Protein AF-A0A948CXX5-F1 (afdb_monomer_lite)

Secondary structure (DSSP, 8-state):
-------------TT--SEEEEEE----HHHHHHH-EEEEEEEES---HHHHHHHHHHHHHHHHHHHT-THHHHHTT-TT--HHHHHHHHHHHHHHHHHHHHHHTT----GGGEEEEEEEE--

Foldseek 3Di:
DDDDDDDPDDDPDPDQLKDWDKDKDDDPPLLCQQQNIKIKTKIFNHPDVVVVVLVVLLVVQLNCQQSVPPVSVCCVVDVVDDSVVSNVRSVVRSVVVSVVVCVVVVPDDDVVRIDMDMDGDHD

Sequence (123 aa):
MNYKIVQLILSPNQQTTSINEVFVAQPDANKEALAGKLFVLAEIESKNAEYSKLINFLISTINHNYYQNEKIILREKISALKVEHIFELALTKTNKKLAEFLQNEKIKITPQILNITIGVIYN

pLDDT: mean 84.77, std 14.18, range [38.81, 96.75]

Structure (mmCIF, N/CA/C/O backbone):
data_AF-A0A948CXX5-F1
#
_entry.id   AF-A0A948CXX5-F1
#
loop_
_atom_site.group_PDB
_atom_site.id
_atom_site.type_symbol
_atom_site.label_atom_id
_atom_site.label_alt_id
_atom_site.label_comp_id
_atom_site.label_asym_id
_atom_site.label_entity_id
_atom_site.label_seq_id
_atom_site.pdbx_PDB_ins_code
_atom_site.Cartn_x
_atom_site.Cartn_y
_atom_site.Cartn_z
_atom_site.occupancy
_atom_site.B_iso_or_equiv
_atom_site.auth_seq_id
_atom_site.auth_comp_id
_atom_site.auth_asym_id
_atom_site.auth_atom_id
_atom_site.pdbx_PDB_model_num
ATOM 1 N N . MET A 1 1 ? -5.389 -15.871 -25.615 1.00 38.81 1 MET A N 1
ATOM 2 C CA . MET A 1 1 ? -5.788 -15.996 -24.195 1.00 38.81 1 MET A CA 1
ATOM 3 C C . MET A 1 1 ? -7.111 -15.278 -24.012 1.00 38.81 1 MET A C 1
ATOM 5 O O . MET A 1 1 ? -7.210 -14.127 -24.408 1.00 38.81 1 MET A O 1
ATOM 9 N N . ASN A 1 2 ? -8.131 -15.970 -23.506 1.00 48.38 2 ASN A N 1
ATOM 10 C CA . ASN A 1 2 ? -9.453 -15.398 -23.249 1.00 48.38 2 ASN A CA 1
ATOM 11 C C . ASN A 1 2 ? -9.456 -14.877 -21.806 1.00 48.38 2 ASN A C 1
ATOM 13 O O . ASN A 1 2 ? -9.541 -15.671 -20.869 1.00 48.38 2 ASN A O 1
ATOM 17 N N . TYR A 1 3 ? -9.272 -13.571 -21.613 1.00 49.41 3 TYR A N 1
ATOM 18 C CA . TYR A 1 3 ? -9.321 -12.973 -20.281 1.00 49.41 3 TYR A CA 1
ATOM 19 C C . TYR A 1 3 ? -10.782 -12.800 -19.879 1.00 49.41 3 TYR A C 1
ATOM 21 O O . TYR A 1 3 ? -11.501 -11.966 -20.426 1.00 49.41 3 TYR A O 1
ATOM 29 N N . LYS A 1 4 ? -11.239 -13.623 -18.934 1.00 51.00 4 LYS A N 1
ATOM 30 C CA . LYS A 1 4 ? -12.578 -13.502 -18.363 1.00 51.00 4 LYS A CA 1
ATOM 31 C C . LYS A 1 4 ? -12.536 -12.411 -17.294 1.00 51.00 4 LYS A C 1
ATOM 33 O O . LYS A 1 4 ? -12.140 -12.665 -16.161 1.00 51.00 4 LYS A O 1
ATOM 38 N N . ILE A 1 5 ? -12.892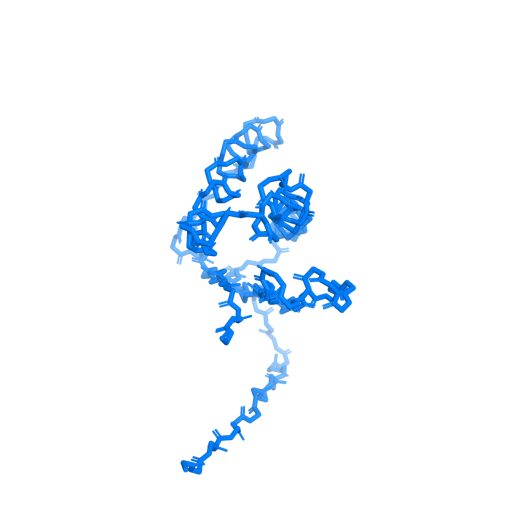 -11.189 -17.677 1.00 59.81 5 ILE A N 1
ATOM 39 C CA . ILE A 1 5 ? -13.048 -10.079 -16.733 1.00 59.81 5 ILE A CA 1
ATOM 40 C C . ILE A 1 5 ? -14.336 -10.339 -15.950 1.00 59.81 5 ILE A C 1
ATOM 42 O O . ILE A 1 5 ? -15.429 -10.319 -16.514 1.00 59.81 5 ILE A O 1
ATOM 46 N N . VAL A 1 6 ? -14.200 -10.645 -14.661 1.00 53.97 6 VAL A N 1
ATOM 47 C CA . VAL A 1 6 ? -15.334 -10.789 -13.744 1.00 53.97 6 VAL A CA 1
ATOM 48 C C . VAL A 1 6 ? -15.564 -9.443 -13.074 1.00 53.97 6 VAL A C 1
ATOM 50 O O . VAL A 1 6 ? -14.641 -8.842 -12.530 1.00 53.97 6 VAL A O 1
ATOM 53 N N . GLN A 1 7 ? -16.798 -8.957 -13.144 1.00 49.94 7 GLN A N 1
ATOM 54 C CA . GLN A 1 7 ? -17.201 -7.710 -12.514 1.00 49.94 7 GLN A CA 1
ATOM 55 C C . GLN A 1 7 ? -17.328 -7.942 -11.001 1.00 49.94 7 GLN A C 1
ATOM 57 O O . GLN A 1 7 ? -18.061 -8.834 -10.574 1.00 49.94 7 GLN A O 1
ATOM 62 N N . LEU A 1 8 ? -16.608 -7.164 -10.188 1.00 59.41 8 LEU A N 1
ATOM 63 C CA . LEU A 1 8 ? -16.794 -7.171 -8.737 1.00 59.41 8 LEU A CA 1
ATOM 64 C C . LEU A 1 8 ? -18.121 -6.464 -8.429 1.00 59.41 8 LEU A C 1
ATOM 66 O O . LEU A 1 8 ? -18.195 -5.236 -8.439 1.00 59.41 8 LEU A O 1
ATOM 70 N N . ILE A 1 9 ? -19.184 -7.238 -8.213 1.00 57.72 9 ILE A N 1
ATOM 71 C CA . ILE A 1 9 ? -20.491 -6.703 -7.823 1.00 57.72 9 ILE A CA 1
ATOM 72 C C . ILE A 1 9 ? -20.488 -6.528 -6.304 1.00 57.72 9 ILE A C 1
ATOM 74 O O . ILE A 1 9 ? -20.612 -7.494 -5.555 1.00 57.72 9 ILE A O 1
ATOM 78 N N . LEU A 1 10 ? -20.348 -5.283 -5.851 1.00 54.41 10 LEU A N 1
ATOM 79 C CA . LEU A 1 10 ? -20.581 -4.907 -4.459 1.00 54.41 10 LEU A CA 1
ATOM 80 C C . LEU A 1 10 ? -22.092 -4.773 -4.256 1.00 54.41 10 LEU A C 1
ATOM 82 O O . LEU A 1 10 ? -22.691 -3.773 -4.646 1.00 54.41 10 LEU A O 1
ATOM 86 N N . SER A 1 11 ? -22.729 -5.794 -3.687 1.00 52.75 11 SER A N 1
ATOM 87 C CA . SER A 1 11 ? -24.117 -5.702 -3.232 1.00 52.75 11 SER A CA 1
ATOM 88 C C . SER A 1 11 ? -24.123 -5.124 -1.814 1.00 52.75 11 SER A C 1
ATOM 90 O O . SER A 1 11 ? -23.709 -5.827 -0.890 1.00 52.75 11 SER A O 1
ATOM 92 N N . PRO A 1 12 ? -24.556 -3.867 -1.595 1.00 48.06 12 PRO A N 1
ATOM 93 C CA . PRO A 1 12 ? -24.655 -3.324 -0.249 1.00 48.06 12 PRO A CA 1
ATOM 94 C C . PRO A 1 12 ? -25.781 -4.057 0.484 1.00 48.06 12 PRO A C 1
ATOM 96 O O . PRO A 1 12 ? -26.961 -3.751 0.314 1.00 48.06 12 PRO A O 1
ATOM 99 N N . ASN A 1 13 ? -25.429 -5.058 1.290 1.00 46.16 13 ASN A N 1
ATOM 100 C CA . ASN A 1 13 ? -26.374 -5.639 2.233 1.00 46.16 13 ASN A CA 1
ATOM 101 C C . ASN A 1 13 ? -26.772 -4.544 3.231 1.00 46.16 13 ASN A C 1
ATOM 103 O O . ASN A 1 13 ? -25.919 -3.853 3.782 1.00 46.16 13 ASN A O 1
ATOM 107 N N . GLN A 1 14 ? -28.074 -4.372 3.452 1.00 53.00 14 GLN A N 1
ATOM 108 C CA . GLN A 1 14 ? -28.692 -3.208 4.102 1.00 53.00 14 GLN A CA 1
ATOM 109 C C . GLN A 1 14 ? -28.389 -3.034 5.612 1.00 53.00 14 GLN A C 1
ATOM 111 O O . GLN A 1 14 ? -29.083 -2.284 6.291 1.00 53.00 14 GLN A O 1
ATOM 116 N N . GLN A 1 15 ? -27.340 -3.664 6.155 1.00 53.72 15 GLN A N 1
ATOM 117 C CA . GLN A 1 15 ? -26.842 -3.464 7.524 1.00 53.72 15 GLN A CA 1
ATOM 118 C C . GLN A 1 15 ? -25.322 -3.706 7.613 1.00 53.72 15 GLN A C 1
ATOM 120 O O . GLN A 1 15 ? -24.876 -4.577 8.357 1.00 53.72 15 GLN A O 1
ATOM 125 N N . THR A 1 16 ? -24.491 -2.978 6.860 1.00 59.25 16 THR A N 1
ATOM 126 C CA . THR A 1 16 ? -23.037 -3.180 6.975 1.00 59.25 16 THR A CA 1
ATOM 127 C C . THR A 1 16 ? -22.539 -2.678 8.336 1.00 59.25 16 THR A C 1
ATOM 129 O O . THR A 1 16 ? -22.679 -1.510 8.710 1.00 59.25 16 THR A O 1
ATOM 132 N N . THR A 1 17 ? -21.987 -3.589 9.133 1.00 71.44 17 THR A N 1
ATOM 133 C CA . THR A 1 17 ? -21.185 -3.281 10.327 1.00 71.44 17 THR A CA 1
ATOM 134 C C . THR A 1 17 ? -19.759 -2.873 9.964 1.00 71.44 17 THR A C 1
ATOM 136 O O . THR A 1 17 ? -19.005 -2.504 10.862 1.00 71.44 17 THR A O 1
ATOM 139 N N . SER A 1 18 ? -19.416 -2.911 8.672 1.00 83.25 18 SER A N 1
ATOM 140 C CA . SER A 1 18 ? -18.095 -2.640 8.123 1.00 83.25 18 SER A CA 1
ATOM 141 C C . SER A 1 18 ? -18.018 -1.354 7.292 1.00 83.25 18 SER A C 1
ATOM 143 O O . SER A 1 18 ? -18.999 -0.904 6.689 1.00 83.25 18 SER A O 1
ATOM 145 N N . ILE A 1 19 ? -16.818 -0.775 7.269 1.00 87.12 19 ILE A N 1
ATOM 146 C CA . ILE A 1 19 ? -16.366 0.266 6.347 1.00 87.12 19 ILE A CA 1
ATOM 147 C C . ILE A 1 19 ? -15.665 -0.437 5.184 1.00 87.12 19 ILE A C 1
ATOM 149 O O . ILE A 1 19 ? -14.722 -1.190 5.414 1.00 87.12 19 ILE A O 1
ATOM 153 N N . ASN A 1 20 ? -16.099 -0.163 3.954 1.00 89.00 20 ASN A N 1
ATOM 154 C CA . ASN A 1 20 ? -15.539 -0.750 2.737 1.00 89.00 20 ASN A CA 1
ATOM 155 C C . ASN A 1 20 ? -15.070 0.356 1.796 1.00 89.00 20 ASN A C 1
ATOM 157 O O . ASN A 1 20 ? -15.818 1.303 1.563 1.00 89.00 20 ASN A O 1
ATOM 161 N N . GLU A 1 21 ? -13.874 0.214 1.233 1.00 89.94 21 GLU A N 1
ATOM 162 C CA . GLU A 1 21 ? -13.298 1.176 0.297 1.00 89.94 21 GLU A CA 1
ATOM 163 C C . GLU A 1 21 ? -12.612 0.455 -0.866 1.00 89.94 21 GLU A C 1
ATOM 165 O O . GLU A 1 21 ? -11.828 -0.480 -0.675 1.00 89.94 21 GLU A O 1
ATOM 170 N N . VAL A 1 22 ? -12.898 0.919 -2.083 1.00 93.31 22 VAL A N 1
ATOM 171 C CA . VAL A 1 22 ? -12.261 0.447 -3.313 1.00 93.31 22 VAL A CA 1
ATOM 172 C C . VAL A 1 22 ? -11.667 1.644 -4.028 1.00 93.31 22 VAL A C 1
ATOM 174 O O . VAL A 1 22 ? -12.381 2.541 -4.467 1.00 93.31 22 VAL A O 1
ATOM 177 N N . PHE A 1 23 ? -10.352 1.627 -4.192 1.00 94.31 23 PHE A N 1
ATOM 178 C CA . PHE A 1 23 ? -9.615 2.682 -4.864 1.00 94.31 23 PHE A CA 1
ATOM 179 C C . PHE A 1 23 ? -8.812 2.107 -6.023 1.00 94.31 23 PHE A C 1
ATOM 181 O O . PHE A 1 23 ? -8.101 1.116 -5.871 1.00 94.31 23 PHE A O 1
ATOM 188 N N . VAL A 1 24 ? -8.890 2.764 -7.177 1.00 94.75 24 VAL A N 1
ATOM 189 C CA . VAL A 1 24 ? -8.036 2.495 -8.336 1.00 94.75 24 VAL A CA 1
ATOM 190 C C . VAL A 1 24 ? -7.455 3.823 -8.791 1.00 94.75 24 VAL A C 1
ATOM 192 O O . VAL A 1 24 ? -8.193 4.753 -9.122 1.00 94.75 24 VAL A O 1
A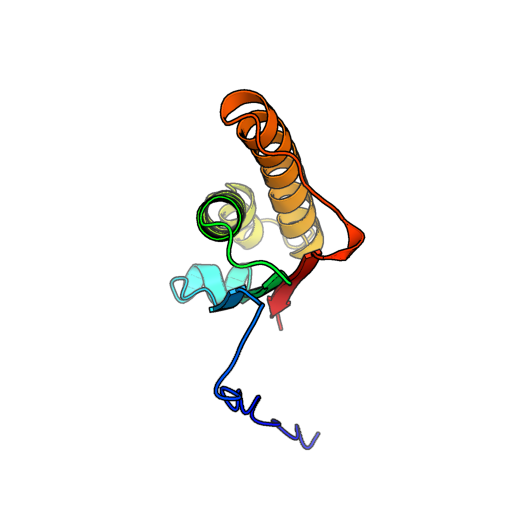TOM 195 N N . ALA A 1 25 ? -6.131 3.915 -8.802 1.00 93.88 25 ALA A N 1
ATOM 196 C CA . ALA A 1 25 ? -5.427 5.116 -9.206 1.00 93.88 25 ALA A CA 1
ATOM 197 C C . ALA A 1 25 ? -5.654 5.420 -10.693 1.00 93.88 25 ALA A C 1
ATOM 199 O O . ALA A 1 25 ? -5.700 4.525 -11.539 1.00 93.88 25 ALA A O 1
ATOM 200 N N . GLN A 1 26 ? -5.737 6.712 -11.002 1.00 92.12 26 GLN A N 1
ATOM 201 C CA . GLN A 1 26 ? -5.834 7.245 -12.361 1.00 92.12 26 GLN A CA 1
ATOM 202 C C . GLN A 1 26 ? -4.616 8.143 -12.634 1.00 92.12 26 GLN A C 1
ATOM 204 O O . GLN A 1 26 ? -4.744 9.369 -12.623 1.00 92.12 26 GLN A O 1
ATOM 209 N N . PRO A 1 27 ? -3.404 7.570 -12.759 1.00 90.88 27 PRO A N 1
ATOM 210 C CA . PRO A 1 27 ? -2.222 8.337 -13.137 1.00 90.88 27 PRO A CA 1
ATOM 211 C C . PRO A 1 27 ? -2.316 8.816 -14.595 1.00 90.88 27 PRO A C 1
ATOM 213 O O . PRO A 1 27 ? -3.138 8.337 -15.373 1.00 90.88 27 PRO A O 1
ATOM 216 N N . ASP A 1 28 ? -1.449 9.753 -14.982 1.00 90.06 28 ASP A N 1
ATOM 217 C CA . ASP A 1 28 ? -1.277 10.112 -16.390 1.00 90.06 28 ASP A CA 1
ATOM 218 C C . ASP A 1 28 ? -0.716 8.935 -17.209 1.00 90.06 28 ASP A C 1
ATOM 220 O O . ASP A 1 28 ? -0.095 8.017 -16.667 1.00 90.06 28 ASP A O 1
ATOM 224 N N . ALA A 1 29 ? -0.911 8.979 -18.530 1.00 88.69 29 ALA A N 1
ATOM 225 C CA . ALA A 1 29 ? -0.553 7.885 -19.433 1.00 88.69 29 ALA A CA 1
ATOM 226 C C . ALA A 1 29 ? 0.931 7.481 -19.354 1.00 88.69 29 ALA A C 1
ATOM 228 O O . ALA A 1 29 ? 1.247 6.296 -19.461 1.00 88.69 29 ALA A O 1
ATOM 229 N N . ASN A 1 30 ? 1.840 8.435 -19.123 1.00 87.44 30 ASN A N 1
ATOM 230 C CA . ASN A 1 30 ? 3.269 8.142 -19.024 1.00 87.44 30 ASN A CA 1
ATOM 231 C C . ASN A 1 30 ? 3.574 7.392 -17.725 1.00 87.44 30 ASN A C 1
ATOM 233 O O . ASN A 1 30 ? 4.240 6.358 -17.741 1.00 87.44 30 ASN A O 1
ATOM 237 N N . LYS A 1 31 ? 3.042 7.865 -16.593 1.00 88.00 31 LYS A N 1
ATOM 238 C CA . LYS A 1 31 ? 3.190 7.164 -15.310 1.00 88.00 31 LYS A CA 1
ATOM 239 C C . LYS A 1 31 ? 2.528 5.794 -15.317 1.00 88.00 31 LYS A C 1
ATOM 241 O O . LYS A 1 31 ? 3.086 4.866 -14.740 1.00 88.00 31 LYS A O 1
ATOM 246 N N . GLU A 1 32 ? 1.382 5.644 -15.975 1.00 89.38 32 GLU A N 1
ATOM 247 C CA . GLU A 1 32 ? 0.747 4.339 -16.151 1.00 89.38 32 GLU A CA 1
ATOM 248 C C . GLU A 1 32 ? 1.635 3.388 -16.960 1.00 89.38 32 GLU A C 1
ATOM 250 O O . GLU A 1 32 ? 1.853 2.256 -16.540 1.00 89.38 32 GLU A O 1
ATOM 255 N N . ALA A 1 33 ? 2.212 3.846 -18.072 1.00 87.62 33 ALA A N 1
ATOM 256 C CA . ALA A 1 33 ? 3.112 3.024 -18.877 1.00 87.62 33 ALA A CA 1
ATOM 257 C C . ALA A 1 33 ? 4.381 2.612 -18.105 1.00 87.62 33 ALA A C 1
ATOM 259 O O . ALA A 1 33 ? 4.895 1.508 -18.278 1.00 87.62 33 ALA A O 1
ATOM 260 N N . LEU A 1 34 ? 4.887 3.485 -17.228 1.00 87.81 34 LEU A N 1
ATOM 261 C CA . LEU A 1 34 ? 6.136 3.262 -16.499 1.00 87.81 34 LEU A CA 1
ATOM 262 C C . LEU A 1 34 ? 5.964 2.566 -15.147 1.00 87.81 34 LEU A C 1
ATOM 264 O O . LEU A 1 34 ? 6.909 1.941 -14.677 1.00 87.81 34 LEU A O 1
ATOM 268 N N . ALA A 1 35 ? 4.822 2.679 -14.488 1.00 89.19 35 ALA A N 1
ATOM 269 C CA . ALA A 1 35 ? 4.631 2.148 -13.138 1.00 89.19 35 ALA A CA 1
ATOM 270 C C . ALA A 1 35 ? 3.307 1.394 -12.974 1.00 89.19 35 ALA A C 1
ATOM 272 O O . ALA A 1 35 ? 3.104 0.727 -11.972 1.00 89.19 35 ALA A O 1
ATOM 273 N N . GLY A 1 36 ? 2.404 1.439 -13.948 1.00 91.75 36 GLY A N 1
ATOM 274 C CA . GLY A 1 36 ? 1.101 0.795 -13.846 1.00 91.75 36 GLY A CA 1
ATOM 275 C C . GLY A 1 36 ? 0.128 1.535 -12.927 1.00 91.75 36 GLY A C 1
ATOM 276 O O . GLY A 1 36 ? 0.317 2.699 -12.545 1.00 91.75 36 GLY A O 1
ATOM 277 N N . LYS A 1 37 ? -0.958 0.841 -12.583 1.00 94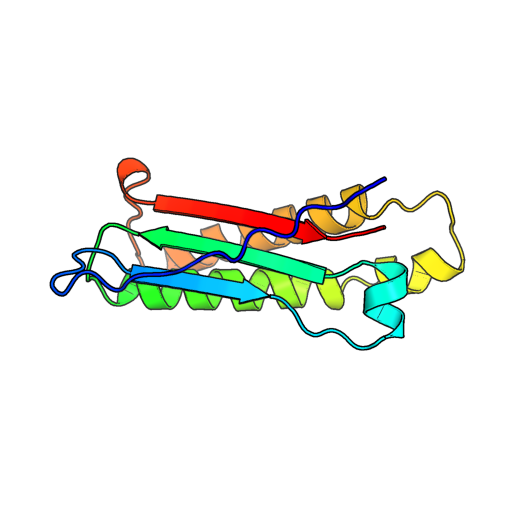.62 37 LYS A N 1
ATOM 278 C CA . LYS A 1 37 ? -2.069 1.368 -11.782 1.00 94.62 37 LYS A CA 1
ATOM 279 C C . LYS A 1 37 ? -2.093 0.759 -10.393 1.00 94.62 37 LYS A C 1
ATOM 281 O O . LYS A 1 37 ? -2.225 -0.452 -10.245 1.00 94.62 37 LYS A O 1
ATOM 286 N N . LEU A 1 38 ? -2.022 1.606 -9.374 1.00 96.00 38 LEU A N 1
ATOM 287 C CA . LEU A 1 38 ? -2.205 1.185 -7.993 1.00 96.00 38 LEU A CA 1
ATOM 288 C C . LEU A 1 38 ? -3.689 0.934 -7.702 1.00 96.00 38 LEU A C 1
ATOM 290 O O . LEU A 1 38 ? -4.545 1.698 -8.146 1.00 96.00 38 LEU A O 1
ATOM 294 N N . PHE A 1 39 ? -3.995 -0.098 -6.924 1.00 96.12 39 PHE A N 1
ATOM 295 C CA . PHE A 1 39 ? -5.330 -0.327 -6.386 1.00 96.12 39 PHE A CA 1
ATOM 296 C C . PHE A 1 39 ? -5.278 -0.644 -4.892 1.00 96.12 39 PHE A C 1
ATOM 298 O O . PHE A 1 39 ? -4.278 -1.156 -4.383 1.00 96.12 39 PHE A O 1
ATOM 305 N N . VAL A 1 40 ? -6.372 -0.338 -4.200 1.00 95.81 40 VAL A N 1
ATOM 306 C CA . VAL A 1 40 ? -6.599 -0.666 -2.794 1.00 95.81 40 VAL A CA 1
ATOM 307 C C . VAL A 1 40 ? -8.000 -1.246 -2.652 1.00 95.81 40 VAL A C 1
ATOM 309 O O . VAL A 1 40 ? -8.966 -0.663 -3.139 1.00 95.81 40 VAL A O 1
ATOM 312 N N . LEU A 1 41 ? -8.095 -2.382 -1.973 1.00 94.69 41 LEU A N 1
ATOM 313 C CA . LEU A 1 41 ? -9.335 -2.970 -1.484 1.00 94.69 41 LEU A CA 1
ATOM 314 C C . LEU A 1 41 ? -9.229 -3.008 0.035 1.00 94.69 41 LEU A C 1
ATOM 316 O O . LEU A 1 41 ? -8.306 -3.631 0.559 1.00 94.69 41 LEU A O 1
ATOM 320 N N . ALA A 1 42 ? -10.123 -2.324 0.734 1.00 92.69 42 ALA A N 1
ATOM 321 C CA . ALA A 1 42 ? -10.139 -2.294 2.186 1.00 92.69 42 ALA A CA 1
ATOM 322 C C . ALA A 1 42 ? -11.535 -2.622 2.709 1.00 92.69 42 ALA A C 1
ATOM 324 O O . ALA A 1 42 ? -12.523 -2.044 2.266 1.00 92.69 42 ALA A O 1
ATOM 325 N N . GLU A 1 43 ? -11.586 -3.513 3.685 1.00 91.12 43 GLU A N 1
ATOM 326 C CA . GLU A 1 43 ? -12.745 -3.809 4.509 1.00 91.12 43 GLU A CA 1
ATOM 327 C C . GLU A 1 43 ? -12.302 -3.762 5.971 1.00 91.12 43 GLU A C 1
ATOM 329 O O . GLU A 1 43 ? -11.306 -4.376 6.363 1.00 91.12 43 GLU A O 1
ATOM 334 N N . ILE A 1 44 ? -13.030 -3.001 6.782 1.00 90.94 44 ILE A N 1
ATOM 335 C CA . ILE A 1 44 ? -12.830 -2.941 8.225 1.00 90.94 44 ILE A CA 1
ATOM 336 C C . ILE A 1 44 ? -14.160 -3.227 8.898 1.00 90.94 44 ILE A C 1
ATOM 338 O O . ILE A 1 44 ? -15.101 -2.459 8.723 1.00 90.94 44 ILE A O 1
ATOM 342 N N . GLU A 1 45 ? -14.240 -4.279 9.708 1.00 90.75 45 GLU A N 1
ATOM 343 C CA . GLU A 1 45 ? -15.460 -4.670 10.431 1.00 90.75 45 GLU A CA 1
ATOM 344 C C . GLU A 1 45 ? -15.724 -3.755 11.648 1.00 90.75 45 GLU A C 1
ATOM 346 O O . GLU A 1 45 ? -15.706 -4.168 12.807 1.00 90.75 45 GLU A O 1
ATOM 351 N N . SER A 1 46 ? -15.923 -2.460 11.394 1.00 85.69 46 SER A N 1
ATOM 352 C CA . SER A 1 46 ? -16.245 -1.442 12.393 1.00 85.69 46 SER A CA 1
ATOM 353 C C . SER A 1 46 ? -16.996 -0.261 11.777 1.00 85.69 46 SER A C 1
ATOM 355 O O . SER A 1 46 ? -16.878 0.008 10.587 1.00 85.69 46 SER A O 1
ATOM 357 N N . LYS A 1 47 ? -17.700 0.512 12.617 1.00 84.12 47 LYS A N 1
ATOM 358 C CA . LYS A 1 47 ? -18.300 1.814 12.262 1.00 84.12 47 LYS A CA 1
ATOM 359 C C . LYS A 1 47 ? -17.537 3.017 12.829 1.00 84.12 47 LYS A C 1
ATOM 361 O O . LYS A 1 47 ? -18.007 4.146 12.710 1.00 84.12 47 LYS A O 1
ATOM 366 N N . ASN A 1 48 ? -16.398 2.801 13.494 1.00 86.94 48 ASN A N 1
ATOM 367 C CA . ASN A 1 48 ? -15.624 3.903 14.063 1.00 86.94 48 ASN A CA 1
ATOM 368 C C . ASN A 1 48 ? -15.045 4.778 12.934 1.00 86.94 48 ASN A C 1
ATOM 370 O O . ASN A 1 48 ? -14.289 4.301 12.090 1.00 86.94 48 ASN A O 1
ATOM 374 N N . ALA A 1 49 ? -15.377 6.071 12.952 1.00 86.00 49 ALA A N 1
ATOM 375 C CA . ALA A 1 49 ? -14.929 7.054 11.967 1.00 86.00 49 ALA A CA 1
ATOM 376 C C . ALA A 1 49 ? -13.394 7.202 11.892 1.00 86.00 49 ALA A C 1
ATOM 378 O O . ALA A 1 49 ? -12.865 7.630 10.865 1.00 86.00 49 ALA A O 1
ATOM 379 N N . GLU A 1 50 ? -12.659 6.830 12.945 1.00 88.62 50 GLU A N 1
ATOM 380 C CA . GLU A 1 50 ? -11.192 6.770 12.930 1.00 88.62 50 GLU A CA 1
ATOM 381 C C . GLU A 1 50 ? -10.665 5.790 11.874 1.00 88.62 50 GLU A C 1
ATOM 383 O O . GLU A 1 50 ? -9.661 6.073 11.222 1.00 88.62 50 GLU A O 1
ATOM 388 N N . TYR A 1 51 ? -11.371 4.682 11.629 1.00 89.81 51 TYR A N 1
ATOM 389 C CA . TYR A 1 51 ? -10.989 3.717 10.598 1.00 89.81 51 TYR A CA 1
ATOM 390 C C . TYR A 1 51 ? -11.216 4.253 9.181 1.00 89.81 51 TYR A C 1
ATOM 392 O O . TYR A 1 51 ? -10.423 3.969 8.286 1.00 89.81 51 TYR A O 1
ATOM 400 N N . SER A 1 52 ? -12.218 5.111 8.969 1.00 89.38 52 SER A N 1
ATOM 401 C CA . SER A 1 52 ? -12.367 5.828 7.695 1.00 89.38 52 SER A CA 1
ATOM 402 C C . SER A 1 52 ? -11.209 6.805 7.469 1.00 89.38 52 SER A C 1
ATOM 404 O O . SER A 1 52 ? -10.661 6.877 6.369 1.00 89.38 52 SER A O 1
ATOM 406 N N . LYS A 1 53 ? -10.776 7.527 8.515 1.00 91.19 53 LYS A N 1
ATOM 407 C CA . LYS A 1 53 ? -9.581 8.388 8.439 1.00 91.19 53 LYS A CA 1
ATOM 408 C C . LYS A 1 53 ? -8.323 7.576 8.131 1.00 91.19 53 LYS A C 1
ATOM 410 O O . LYS A 1 53 ? -7.523 8.007 7.307 1.00 91.19 53 LYS A O 1
ATOM 415 N N . LEU A 1 54 ? -8.177 6.403 8.748 1.00 92.81 54 LEU A N 1
ATOM 416 C CA . LEU A 1 54 ? -7.070 5.480 8.508 1.00 92.81 54 LEU A CA 1
ATOM 417 C C . LEU A 1 54 ? -6.997 5.041 7.040 1.00 92.81 54 LEU A C 1
ATOM 419 O O . LEU A 1 54 ? -5.930 5.127 6.436 1.00 92.81 54 LEU A O 1
ATOM 423 N N . ILE A 1 55 ? -8.119 4.605 6.461 1.00 92.38 55 ILE A N 1
ATOM 424 C CA . ILE A 1 55 ? -8.186 4.181 5.055 1.00 92.38 55 ILE A CA 1
ATOM 425 C C . ILE A 1 55 ? -7.822 5.343 4.124 1.00 92.38 55 ILE A C 1
ATOM 427 O O . ILE A 1 55 ? -6.968 5.191 3.250 1.00 92.38 55 ILE A O 1
ATOM 431 N N . ASN A 1 56 ? -8.398 6.525 4.349 1.00 93.75 56 ASN A N 1
ATOM 432 C CA . ASN A 1 56 ? -8.107 7.711 3.540 1.00 93.75 56 ASN A CA 1
ATOM 433 C C . ASN A 1 56 ? -6.635 8.130 3.638 1.00 93.75 56 ASN A C 1
ATOM 435 O O . ASN A 1 56 ? -5.999 8.466 2.632 1.00 93.75 56 ASN A O 1
ATOM 439 N N . PHE A 1 57 ? -6.066 8.081 4.844 1.00 95.50 57 PHE A N 1
ATOM 440 C CA . PHE A 1 57 ? -4.646 8.323 5.064 1.00 95.50 57 PHE A CA 1
ATOM 441 C C . PHE A 1 57 ? -3.788 7.306 4.306 1.00 95.50 57 PHE A C 1
ATOM 443 O O . PHE A 1 57 ? -2.837 7.689 3.625 1.00 95.50 57 PHE A O 1
ATOM 450 N N . LEU A 1 58 ? -4.132 6.020 4.382 1.00 95.88 58 LEU A N 1
ATOM 451 C CA . LEU A 1 58 ? -3.398 4.951 3.717 1.00 95.88 58 LEU A CA 1
ATOM 452 C C . LEU A 1 58 ? -3.414 5.129 2.197 1.00 95.88 58 LEU A C 1
ATOM 454 O O . LEU A 1 58 ? -2.346 5.141 1.588 1.00 95.88 58 LEU A O 1
ATOM 458 N N . ILE A 1 59 ? -4.596 5.335 1.605 1.00 96.06 59 ILE A N 1
ATOM 459 C CA . ILE A 1 59 ? -4.785 5.540 0.160 1.00 96.06 59 ILE A CA 1
ATOM 460 C C . ILE A 1 59 ? -4.002 6.761 -0.323 1.00 96.06 59 ILE A C 1
ATOM 462 O O . ILE A 1 59 ? -3.218 6.664 -1.268 1.00 96.06 59 ILE A O 1
ATOM 466 N N . SER A 1 60 ? -4.168 7.910 0.335 1.00 96.31 60 SER A N 1
ATOM 467 C CA . SER A 1 60 ? -3.464 9.137 -0.054 1.00 96.31 60 SER A CA 1
ATOM 468 C C . SER A 1 60 ? -1.946 8.987 0.069 1.00 96.31 60 SER A C 1
ATOM 470 O O . SER A 1 60 ? -1.203 9.386 -0.833 1.00 96.31 60 SER A O 1
ATOM 472 N N . THR A 1 61 ? -1.479 8.346 1.141 1.00 96.69 61 THR A N 1
ATOM 473 C CA . THR A 1 61 ? -0.054 8.163 1.413 1.00 96.69 61 THR A CA 1
ATOM 474 C C . THR A 1 61 ? 0.599 7.202 0.431 1.00 96.69 61 THR A C 1
ATOM 476 O O . THR A 1 61 ? 1.657 7.537 -0.109 1.00 96.69 61 THR A O 1
ATOM 479 N N . ILE A 1 62 ? -0.004 6.038 0.160 1.00 96.75 62 ILE A N 1
ATOM 480 C CA . ILE A 1 62 ? 0.574 5.081 -0.790 1.00 96.75 62 ILE A CA 1
ATOM 481 C C . ILE A 1 62 ? 0.558 5.644 -2.208 1.00 96.75 62 ILE A C 1
ATOM 483 O O . ILE A 1 62 ? 1.574 5.569 -2.895 1.00 96.75 62 ILE A O 1
ATOM 487 N N . ASN A 1 63 ? -0.537 6.292 -2.617 1.00 95.62 63 ASN A N 1
ATOM 488 C CA . ASN A 1 63 ? -0.663 6.905 -3.935 1.00 95.62 63 ASN A CA 1
ATOM 489 C C . ASN A 1 63 ? 0.420 7.976 -4.151 1.00 95.62 63 ASN A C 1
ATOM 491 O O . ASN A 1 63 ? 1.122 7.974 -5.162 1.00 95.62 63 ASN A O 1
ATOM 495 N N . HIS A 1 64 ? 0.624 8.845 -3.157 1.00 94.88 64 HIS A N 1
ATOM 496 C CA . HIS A 1 64 ? 1.686 9.845 -3.191 1.00 94.88 64 HIS A CA 1
ATOM 497 C C . HIS A 1 64 ? 3.081 9.203 -3.211 1.00 94.88 64 HIS A C 1
ATOM 499 O O . HIS A 1 64 ? 3.881 9.498 -4.095 1.00 94.88 64 HIS A O 1
ATOM 505 N N . ASN A 1 65 ? 3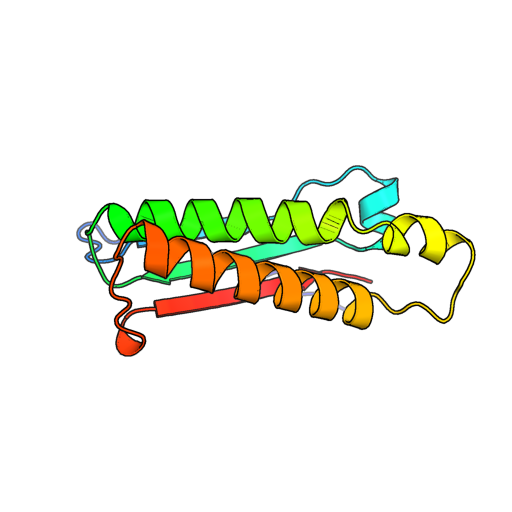.384 8.311 -2.263 1.00 94.31 65 ASN A N 1
ATOM 506 C CA . ASN A 1 65 ? 4.708 7.694 -2.146 1.00 94.31 65 ASN A CA 1
ATOM 507 C C . ASN A 1 65 ? 5.079 6.851 -3.376 1.00 94.31 65 ASN A C 1
ATOM 509 O O . ASN A 1 65 ? 6.267 6.703 -3.666 1.00 94.31 65 ASN A O 1
ATOM 513 N N . TYR A 1 66 ? 4.083 6.298 -4.071 1.00 94.44 66 TYR A N 1
ATOM 514 C CA . TYR A 1 66 ? 4.268 5.535 -5.294 1.00 94.44 66 TYR A CA 1
ATOM 515 C C . TYR A 1 66 ? 4.555 6.456 -6.483 1.00 94.44 66 TYR A C 1
ATOM 517 O O . TYR A 1 66 ? 5.662 6.427 -7.012 1.00 94.44 66 TYR A O 1
ATOM 525 N N . TYR A 1 67 ? 3.624 7.344 -6.851 1.00 91.69 67 TYR A N 1
ATOM 526 C CA . TYR A 1 67 ? 3.730 8.147 -8.080 1.00 91.69 67 TYR A CA 1
ATOM 527 C C . TYR A 1 67 ? 4.643 9.377 -7.997 1.00 91.69 67 TYR A C 1
ATOM 529 O O . TYR A 1 67 ? 4.944 9.970 -9.034 1.00 91.69 67 TYR A O 1
ATOM 537 N N . GLN A 1 68 ? 5.070 9.781 -6.797 1.00 87.38 68 GLN A N 1
ATOM 538 C CA . GLN A 1 68 ? 6.089 10.825 -6.595 1.00 87.38 68 GLN A CA 1
ATOM 539 C C . GLN A 1 68 ? 7.488 10.239 -6.374 1.00 87.38 68 GLN A C 1
ATOM 541 O O . GLN A 1 68 ? 8.421 10.947 -6.004 1.00 87.38 68 GLN A O 1
ATOM 546 N N . ASN A 1 69 ? 7.658 8.930 -6.568 1.00 80.88 69 ASN A N 1
ATOM 547 C CA . ASN A 1 69 ? 8.967 8.310 -6.485 1.00 80.88 69 ASN A CA 1
ATOM 548 C C . ASN A 1 69 ? 9.804 8.704 -7.709 1.00 80.88 69 ASN A C 1
ATOM 550 O O . ASN A 1 69 ? 9.495 8.303 -8.829 1.00 80.88 69 ASN A O 1
ATOM 554 N N . GLU A 1 70 ? 10.898 9.436 -7.489 1.00 77.56 70 GLU A N 1
ATOM 555 C CA . GLU A 1 70 ? 11.846 9.866 -8.534 1.00 77.56 70 GLU A CA 1
ATOM 556 C C . GLU A 1 70 ? 12.349 8.699 -9.396 1.00 77.56 70 GLU A C 1
ATOM 558 O O . GLU A 1 70 ? 12.660 8.861 -10.576 1.00 77.56 70 GLU A O 1
ATOM 563 N N . LYS A 1 71 ? 12.360 7.486 -8.829 1.00 78.31 71 LYS A N 1
ATOM 564 C CA . LYS A 1 71 ? 12.723 6.261 -9.539 1.00 78.31 71 LYS A CA 1
ATOM 565 C C . LYS A 1 71 ? 11.804 5.960 -10.731 1.00 78.31 71 LYS A C 1
ATOM 567 O O . LYS A 1 71 ? 12.278 5.366 -11.689 1.00 78.31 71 LYS A O 1
ATOM 572 N N . ILE A 1 72 ? 10.545 6.406 -10.737 1.00 78.81 72 ILE A N 1
ATOM 573 C CA . ILE A 1 72 ? 9.641 6.223 -11.888 1.00 78.81 72 ILE A CA 1
ATOM 574 C C . ILE A 1 72 ? 10.193 6.928 -13.130 1.00 78.81 72 ILE A C 1
ATOM 576 O O . ILE A 1 72 ? 10.226 6.336 -14.203 1.00 78.81 72 ILE A O 1
ATOM 580 N N . ILE A 1 73 ? 10.703 8.152 -12.974 1.00 74.31 73 ILE A N 1
ATOM 581 C CA . ILE A 1 73 ? 11.297 8.927 -14.073 1.00 74.31 73 ILE A CA 1
ATOM 582 C C . ILE A 1 73 ? 12.604 8.269 -14.536 1.00 74.31 73 ILE A C 1
ATOM 584 O O . ILE A 1 73 ? 12.895 8.186 -15.726 1.00 74.31 73 ILE A O 1
ATOM 588 N N . LEU A 1 74 ? 13.393 7.738 -13.597 1.00 74.94 74 LEU A N 1
ATOM 589 C CA . LEU A 1 74 ? 14.640 7.038 -13.916 1.00 74.94 74 LEU A CA 1
ATOM 590 C C . LEU A 1 74 ? 14.415 5.706 -14.642 1.00 74.94 74 LEU A C 1
ATOM 592 O O . LEU A 1 74 ? 15.328 5.227 -15.315 1.00 74.94 74 LEU A O 1
ATOM 596 N N . ARG A 1 75 ? 13.216 5.121 -14.549 1.00 76.50 75 ARG A N 1
ATOM 597 C CA . ARG A 1 75 ? 12.872 3.865 -15.223 1.00 76.50 75 ARG A CA 1
ATOM 598 C C . ARG A 1 75 ? 12.890 3.989 -16.746 1.00 76.50 75 ARG A C 1
ATOM 600 O O . ARG A 1 75 ? 13.252 3.025 -17.409 1.00 76.50 75 ARG A O 1
ATOM 607 N N . GLU A 1 76 ? 12.613 5.174 -17.293 1.00 71.31 76 GLU A N 1
ATOM 608 C CA . GLU A 1 76 ? 12.786 5.444 -18.731 1.00 71.31 76 GLU A CA 1
ATOM 609 C C . GLU A 1 76 ? 14.226 5.194 -19.201 1.00 71.31 76 GLU A C 1
ATOM 611 O O . GLU A 1 76 ? 14.461 4.846 -20.354 1.00 71.31 76 GLU A O 1
ATOM 616 N N . LYS A 1 77 ? 15.202 5.369 -18.301 1.00 72.50 77 LYS A N 1
ATOM 617 C CA . LYS A 1 77 ? 16.637 5.313 -18.608 1.00 72.50 77 LYS A CA 1
ATOM 618 C C . LYS A 1 77 ? 17.314 4.045 -18.091 1.00 72.50 77 LYS A C 1
ATOM 620 O O . LYS A 1 77 ? 18.392 3.699 -18.566 1.00 72.50 77 LYS A O 1
ATOM 625 N N . ILE A 1 78 ? 16.715 3.367 -17.110 1.00 76.88 78 ILE A N 1
ATOM 626 C CA . ILE A 1 78 ? 17.302 2.216 -16.418 1.00 76.88 78 ILE A CA 1
ATOM 627 C C . ILE A 1 78 ? 16.311 1.050 -16.445 1.00 76.88 78 ILE A C 1
ATOM 629 O O . ILE A 1 78 ? 15.478 0.892 -15.554 1.00 76.88 78 ILE A O 1
ATOM 633 N N . SER A 1 79 ? 16.457 0.180 -17.442 1.00 67.88 79 SER A N 1
ATOM 634 C CA . SER A 1 79 ? 15.625 -1.018 -17.633 1.00 67.88 79 SER A CA 1
ATOM 635 C C . SER A 1 79 ? 15.720 -2.038 -16.489 1.00 67.88 79 SER A C 1
ATOM 637 O O . SER A 1 79 ? 14.800 -2.827 -16.288 1.00 67.88 79 SER A O 1
ATOM 639 N N . ALA A 1 80 ? 16.797 -2.009 -15.696 1.00 75.31 80 ALA A N 1
ATOM 640 C CA . ALA A 1 80 ? 16.958 -2.856 -14.511 1.00 75.31 80 ALA A CA 1
ATOM 641 C C . ALA A 1 80 ? 16.035 -2.458 -13.340 1.00 75.31 80 ALA A C 1
ATOM 643 O O . ALA A 1 80 ? 15.905 -3.207 -12.367 1.00 75.31 80 ALA A O 1
ATOM 644 N N . LEU A 1 81 ? 15.403 -1.281 -13.401 1.00 81.06 81 LEU A N 1
ATOM 645 C CA . LEU A 1 81 ? 14.519 -0.807 -12.349 1.00 81.06 81 LEU A CA 1
ATOM 646 C C . LEU A 1 81 ? 13.112 -1.405 -12.507 1.00 81.06 81 LEU A C 1
ATOM 648 O O . LEU A 1 81 ? 12.290 -0.985 -13.324 1.00 81.06 81 LEU A O 1
ATOM 652 N N . LYS A 1 82 ? 12.851 -2.410 -11.678 1.00 87.69 82 LYS A N 1
ATOM 653 C CA . LYS A 1 82 ? 11.593 -3.150 -11.610 1.00 87.69 82 LYS A CA 1
ATOM 654 C C . LYS A 1 82 ? 10.494 -2.377 -10.875 1.00 87.69 82 LYS A C 1
ATOM 656 O O . LYS A 1 82 ? 10.774 -1.647 -9.920 1.00 87.69 82 LYS A O 1
ATOM 661 N N . VAL A 1 83 ? 9.246 -2.560 -11.307 1.00 90.44 83 VAL A N 1
ATOM 662 C CA . VAL A 1 83 ? 8.057 -1.928 -10.704 1.00 90.44 83 VAL A CA 1
ATOM 663 C C . VAL A 1 83 ? 7.871 -2.406 -9.266 1.00 90.44 83 VAL A C 1
ATOM 665 O O . VAL A 1 83 ? 7.522 -1.624 -8.385 1.00 90.44 83 VAL A O 1
ATOM 668 N N . GLU A 1 84 ? 8.217 -3.662 -9.019 1.00 91.69 84 GLU A N 1
ATOM 669 C CA . GLU A 1 84 ? 8.236 -4.333 -7.728 1.00 91.69 84 GLU A CA 1
ATOM 670 C C . GLU A 1 84 ? 9.107 -3.570 -6.723 1.00 91.69 84 GLU A C 1
ATOM 672 O O . GLU A 1 84 ? 8.644 -3.236 -5.637 1.00 91.69 84 GLU A O 1
ATOM 677 N N . HIS A 1 85 ? 10.320 -3.161 -7.112 1.00 90.62 85 HIS A N 1
ATOM 678 C CA . HIS A 1 85 ? 11.197 -2.380 -6.232 1.00 90.62 85 HIS A CA 1
ATOM 679 C C . HIS A 1 85 ? 10.628 -0.985 -5.933 1.00 90.62 85 HIS A C 1
ATOM 681 O O . HIS A 1 85 ? 10.786 -0.460 -4.831 1.00 90.62 85 HIS A O 1
ATOM 687 N N . ILE A 1 86 ? 9.981 -0.348 -6.915 1.00 91.38 86 ILE A N 1
ATOM 688 C CA . ILE A 1 86 ? 9.328 0.955 -6.719 1.00 91.38 86 ILE A CA 1
ATOM 689 C C . ILE A 1 86 ? 8.162 0.803 -5.734 1.00 91.38 86 ILE A C 1
ATOM 691 O O . ILE A 1 86 ? 8.007 1.632 -4.833 1.00 91.38 86 ILE A O 1
ATOM 695 N N . PHE A 1 87 ? 7.385 -0.272 -5.877 1.00 94.38 87 PHE A N 1
ATOM 696 C CA . PHE A 1 87 ? 6.256 -0.596 -5.016 1.00 94.38 87 PHE A CA 1
ATOM 697 C C . PHE A 1 87 ? 6.692 -0.900 -3.580 1.00 94.38 87 PHE A C 1
ATOM 699 O O . PHE A 1 87 ? 6.174 -0.286 -2.650 1.00 94.38 87 PHE A O 1
ATOM 706 N N . GLU A 1 88 ? 7.707 -1.741 -3.384 1.00 93.44 88 GLU A N 1
ATOM 707 C CA . GLU A 1 88 ? 8.268 -2.049 -2.062 1.00 93.44 88 GLU A CA 1
ATOM 708 C C . GLU A 1 88 ? 8.776 -0.798 -1.332 1.00 93.44 88 GLU A C 1
ATOM 710 O O . GLU A 1 88 ? 8.538 -0.612 -0.133 1.00 93.44 88 GLU A O 1
ATOM 715 N N . LEU A 1 89 ? 9.437 0.112 -2.053 1.00 93.19 89 LEU A N 1
ATOM 716 C CA . LEU A 1 89 ? 9.892 1.383 -1.487 1.00 93.19 89 LEU A CA 1
ATOM 717 C C . LEU A 1 89 ? 8.721 2.282 -1.086 1.00 93.19 89 LEU A C 1
ATOM 719 O O . LEU A 1 89 ? 8.771 2.926 -0.033 1.00 93.19 89 LEU A O 1
ATOM 723 N N . ALA A 1 90 ? 7.669 2.331 -1.904 1.00 95.00 90 ALA A N 1
ATOM 724 C CA . ALA A 1 90 ? 6.461 3.077 -1.583 1.00 95.00 90 ALA A CA 1
ATOM 725 C C . ALA A 1 90 ? 5.748 2.488 -0.357 1.00 95.00 90 ALA A C 1
ATOM 727 O O . ALA A 1 90 ? 5.345 3.248 0.525 1.00 95.00 90 ALA A O 1
ATOM 728 N N . LEU A 1 91 ? 5.663 1.158 -0.247 1.00 95.62 91 LEU A N 1
ATOM 729 C CA . LEU A 1 91 ? 5.119 0.465 0.923 1.00 95.62 91 LEU A CA 1
ATOM 730 C C . LEU A 1 91 ? 5.943 0.746 2.177 1.00 95.62 91 LEU A C 1
ATOM 732 O O . LEU A 1 91 ? 5.379 1.094 3.206 1.00 95.62 91 LEU A O 1
ATOM 736 N N . THR A 1 92 ? 7.272 0.699 2.092 1.00 95.75 92 THR A N 1
ATOM 737 C CA . THR A 1 92 ? 8.150 0.971 3.241 1.00 95.75 92 THR A CA 1
ATOM 738 C C . THR A 1 92 ? 7.952 2.395 3.767 1.00 95.75 92 THR A C 1
ATOM 740 O O . THR A 1 92 ? 7.782 2.605 4.970 1.00 95.75 92 THR A O 1
ATOM 743 N N . LYS A 1 93 ? 7.905 3.390 2.870 1.00 95.88 93 LYS A N 1
ATOM 744 C CA . LYS A 1 93 ? 7.611 4.785 3.239 1.00 95.88 93 LYS A CA 1
ATOM 745 C C . LYS A 1 93 ? 6.205 4.940 3.822 1.00 95.88 93 LYS A C 1
ATOM 747 O O . LYS A 1 93 ? 6.016 5.713 4.759 1.00 95.88 93 LYS A O 1
ATOM 752 N N . THR A 1 94 ? 5.234 4.214 3.276 1.00 96.62 94 THR A N 1
ATOM 753 C CA . THR A 1 94 ? 3.841 4.235 3.740 1.00 96.62 94 THR A CA 1
ATOM 754 C C . THR A 1 94 ? 3.719 3.628 5.129 1.00 96.62 94 THR A C 1
ATOM 756 O O . THR A 1 94 ? 3.136 4.263 5.996 1.00 96.62 94 THR A O 1
ATOM 759 N N . ASN A 1 95 ? 4.351 2.484 5.385 1.00 94.56 95 ASN A N 1
ATOM 760 C CA . ASN A 1 95 ? 4.357 1.825 6.690 1.00 94.56 95 ASN A CA 1
ATOM 761 C C . ASN A 1 95 ? 4.980 2.710 7.771 1.00 94.56 95 ASN A C 1
ATOM 763 O O . ASN A 1 95 ? 4.429 2.817 8.864 1.00 94.56 95 ASN A O 1
ATOM 767 N N . LYS A 1 96 ? 6.089 3.396 7.459 1.00 96.38 96 LYS A N 1
ATOM 768 C CA . LYS A 1 96 ? 6.700 4.355 8.388 1.00 96.38 96 LYS A CA 1
ATOM 769 C C . LYS A 1 96 ? 5.726 5.484 8.749 1.00 96.38 96 LYS A C 1
ATOM 771 O O . LYS A 1 96 ? 5.466 5.712 9.925 1.00 96.38 96 LYS A O 1
ATOM 776 N N . LYS A 1 97 ? 5.149 6.145 7.740 1.00 96.19 97 LYS A N 1
ATOM 777 C CA . LYS A 1 97 ? 4.177 7.234 7.938 1.00 96.19 97 LYS A CA 1
ATOM 778 C C . LYS A 1 97 ? 2.901 6.758 8.641 1.00 96.19 97 LYS A C 1
ATOM 780 O O . LYS A 1 97 ? 2.330 7.497 9.431 1.00 96.19 97 LYS A O 1
ATOM 785 N N . LEU A 1 98 ? 2.464 5.527 8.378 1.00 94.56 98 LEU A N 1
ATOM 786 C CA . LEU A 1 98 ? 1.317 4.904 9.032 1.00 94.56 98 LEU A CA 1
ATOM 787 C C . LEU A 1 98 ? 1.574 4.695 10.523 1.00 94.56 98 LEU A C 1
ATOM 789 O O . LEU A 1 98 ? 0.726 5.047 11.334 1.00 94.56 98 LEU A O 1
ATOM 793 N N . ALA A 1 99 ? 2.747 4.182 10.893 1.00 93.94 99 ALA A N 1
ATOM 794 C CA . ALA A 1 99 ? 3.119 4.033 12.296 1.00 93.94 99 ALA A CA 1
ATOM 795 C C . ALA A 1 99 ? 3.125 5.388 13.028 1.00 93.94 99 ALA A C 1
ATOM 797 O O . ALA A 1 99 ? 2.567 5.496 14.118 1.00 93.94 99 ALA A O 1
ATOM 798 N N . GLU A 1 100 ? 3.689 6.427 12.403 1.00 95.56 100 GLU A N 1
ATOM 799 C CA . GLU A 1 100 ? 3.690 7.800 12.933 1.00 95.56 100 GLU A CA 1
ATOM 800 C C . GLU A 1 100 ? 2.262 8.357 13.081 1.00 95.56 100 GLU A C 1
ATOM 802 O O . GLU A 1 100 ? 1.911 8.904 14.126 1.00 95.56 100 GLU A O 1
ATOM 807 N N . PHE A 1 101 ? 1.407 8.167 12.072 1.00 94.62 101 PHE A N 1
ATOM 808 C CA . PHE A 1 101 ? 0.006 8.595 12.095 1.00 94.62 101 PHE A CA 1
ATOM 809 C C . PHE A 1 101 ? -0.782 7.943 13.238 1.00 94.62 101 PHE A C 1
ATOM 811 O O . PHE A 1 101 ? -1.467 8.635 13.989 1.00 94.62 101 PHE A O 1
ATOM 818 N N . LEU A 1 102 ? -0.640 6.629 13.424 1.00 93.19 102 LEU A N 1
ATOM 819 C CA . LEU A 1 102 ? -1.326 5.894 14.491 1.00 93.19 102 LEU A CA 1
ATOM 820 C C . LEU A 1 102 ? -0.893 6.343 15.885 1.00 93.19 102 LEU A C 1
ATOM 822 O O . LEU A 1 102 ? -1.725 6.433 16.788 1.00 93.19 102 LEU A O 1
ATOM 826 N N . GLN A 1 103 ? 0.395 6.643 16.060 1.00 93.62 103 GLN A N 1
ATOM 827 C CA . GLN A 1 103 ? 0.916 7.170 17.319 1.00 93.62 103 GLN A CA 1
ATOM 828 C C . GLN A 1 103 ? 0.367 8.570 17.613 1.00 93.62 103 GLN A C 1
ATOM 830 O O . GLN A 1 103 ? -0.101 8.817 18.725 1.00 93.62 103 GLN A O 1
ATOM 835 N N . ASN A 1 104 ? 0.381 9.464 16.620 1.00 93.50 104 ASN A N 1
ATOM 836 C CA . ASN A 1 104 ? -0.055 10.852 16.778 1.00 93.50 104 ASN A CA 1
ATOM 837 C C . ASN A 1 104 ? -1.559 10.966 17.052 1.00 93.50 104 ASN A C 1
ATOM 839 O O . ASN A 1 104 ? -1.970 11.676 17.969 1.00 93.50 104 ASN A O 1
ATOM 843 N N . GLU A 1 105 ? -2.374 10.221 16.306 1.00 90.31 105 GLU A N 1
ATOM 844 C CA . GLU A 1 105 ? -3.834 10.208 16.458 1.00 90.31 105 GLU A CA 1
ATOM 845 C C . GLU A 1 105 ? -4.303 9.289 17.600 1.00 90.31 105 GLU A C 1
ATOM 847 O O . GLU A 1 105 ? -5.490 9.234 17.908 1.00 90.31 105 GLU A O 1
ATOM 852 N N . LYS A 1 106 ? -3.379 8.560 18.249 1.00 90.50 106 LYS A N 1
ATOM 853 C CA . LYS A 1 106 ? -3.656 7.579 19.316 1.00 90.50 106 LYS A CA 1
ATOM 854 C C . LYS A 1 106 ? -4.671 6.499 18.909 1.00 90.50 106 LYS A C 1
ATOM 856 O O . LYS A 1 106 ? -5.372 5.949 19.761 1.00 90.50 106 LYS A O 1
ATOM 861 N N . ILE A 1 107 ? -4.716 6.163 17.621 1.00 87.31 107 ILE A N 1
ATOM 862 C CA . ILE A 1 107 ? -5.624 5.155 17.069 1.00 87.31 107 ILE A CA 1
ATOM 863 C C . ILE A 1 107 ? -5.099 3.766 17.438 1.00 87.31 107 ILE A C 1
ATOM 865 O O . ILE A 1 107 ? -3.983 3.384 17.079 1.00 87.31 107 ILE A O 1
ATOM 869 N N . LYS A 1 108 ? -5.922 2.977 18.133 1.00 86.12 108 LYS A N 1
ATOM 870 C CA . LYS A 1 108 ? -5.626 1.568 18.419 1.00 86.12 108 LYS A CA 1
ATOM 871 C C . LYS A 1 108 ? -6.228 0.691 17.330 1.00 86.12 108 LYS A C 1
ATOM 873 O O . LYS A 1 108 ? -7.443 0.575 17.233 1.00 86.12 108 LYS A O 1
ATOM 878 N N . ILE A 1 109 ? -5.369 0.056 16.538 1.00 85.31 109 ILE A N 1
ATOM 879 C CA . ILE A 1 109 ? -5.789 -0.912 15.524 1.00 85.31 109 ILE A CA 1
ATOM 880 C C . ILE A 1 109 ? -6.060 -2.269 16.181 1.00 85.31 109 ILE A C 1
ATOM 882 O O . ILE A 1 109 ? -5.246 -2.753 16.967 1.00 85.31 109 ILE A O 1
ATOM 886 N N . THR A 1 110 ? -7.162 -2.911 15.795 1.00 88.38 110 THR A N 1
ATOM 887 C CA . THR A 1 110 ? -7.453 -4.322 16.087 1.00 88.38 110 THR A CA 1
ATOM 888 C C . THR A 1 110 ? -7.225 -5.153 14.819 1.00 88.38 110 THR A C 1
ATOM 890 O O . THR A 1 110 ? -8.110 -5.199 13.977 1.00 88.38 110 THR A O 1
ATOM 893 N N . PRO A 1 111 ? -6.067 -5.807 14.618 1.00 85.88 111 PRO A N 1
ATOM 894 C CA . PRO A 1 111 ? -5.728 -6.437 13.335 1.00 85.88 111 PRO A CA 1
ATOM 895 C C . PRO A 1 111 ? -6.755 -7.454 12.818 1.00 85.88 111 PRO A C 1
ATOM 897 O O . PRO A 1 111 ? -6.882 -7.630 11.616 1.00 85.88 111 PRO A O 1
ATOM 900 N N . GLN A 1 112 ? -7.505 -8.097 13.717 1.00 90.62 112 GLN A N 1
ATOM 901 C CA . GLN A 1 112 ? -8.499 -9.125 13.395 1.00 90.62 112 GLN A CA 1
ATOM 902 C C . GLN A 1 112 ? -9.669 -8.601 12.561 1.00 90.62 112 GLN A C 1
ATOM 904 O O . GLN A 1 112 ? -10.323 -9.393 11.897 1.00 90.62 112 GLN A O 1
ATOM 909 N N . ILE A 1 113 ? -9.935 -7.293 12.612 1.00 90.31 113 ILE A N 1
ATOM 910 C CA . ILE A 1 113 ? -11.049 -6.675 11.887 1.00 90.31 113 ILE A CA 1
ATOM 911 C C . ILE A 1 113 ? -10.587 -5.919 10.638 1.00 90.31 113 ILE A C 1
ATOM 913 O O . ILE A 1 113 ? -11.402 -5.227 10.041 1.00 90.31 113 ILE A O 1
ATOM 917 N N . LEU A 1 114 ? -9.296 -5.978 10.276 1.00 91.50 114 LEU A N 1
ATOM 918 C CA . LEU A 1 114 ? -8.731 -5.252 9.136 1.00 91.50 114 LEU A CA 1
ATOM 919 C C . LEU A 1 114 ? -8.392 -6.212 7.995 1.00 91.50 114 LEU A C 1
ATOM 921 O O . LEU A 1 114 ? -7.463 -7.008 8.098 1.00 91.50 114 LEU A O 1
ATOM 925 N N . ASN A 1 115 ? -9.065 -6.034 6.864 1.00 92.75 115 ASN A N 1
ATOM 926 C CA . ASN A 1 115 ? -8.791 -6.730 5.616 1.00 92.75 115 ASN A CA 1
ATOM 927 C C . ASN A 1 115 ? -8.390 -5.697 4.560 1.00 92.75 115 ASN A C 1
ATOM 929 O O . ASN A 1 115 ? -9.238 -4.998 4.015 1.00 92.75 115 ASN A O 1
ATOM 933 N N . ILE A 1 116 ? -7.091 -5.550 4.284 1.00 92.94 116 ILE A N 1
ATOM 934 C CA . ILE A 1 116 ? -6.592 -4.552 3.326 1.00 92.94 116 ILE A CA 1
ATOM 935 C C . ILE A 1 116 ? -5.652 -5.219 2.327 1.00 92.94 116 ILE A C 1
ATOM 937 O O . ILE A 1 116 ? -4.645 -5.813 2.703 1.00 92.94 116 ILE A O 1
ATOM 941 N N . THR A 1 117 ? -5.964 -5.074 1.043 1.00 95.50 117 THR A N 1
ATOM 942 C CA . THR A 1 117 ? -5.122 -5.484 -0.080 1.00 95.50 117 THR A CA 1
ATOM 943 C C . THR A 1 117 ? -4.711 -4.252 -0.869 1.00 95.50 117 THR A C 1
ATOM 945 O O . THR A 1 117 ? -5.558 -3.478 -1.306 1.00 95.50 117 THR A O 1
ATOM 948 N N . ILE A 1 118 ? -3.408 -4.083 -1.076 1.00 95.88 118 ILE A N 1
ATOM 949 C CA . ILE A 1 118 ? -2.836 -3.041 -1.930 1.00 95.88 118 ILE A CA 1
ATOM 950 C C . ILE A 1 118 ? -2.013 -3.736 -3.003 1.00 95.88 118 ILE A C 1
ATOM 952 O O . ILE A 1 118 ? -1.205 -4.609 -2.687 1.00 95.88 118 ILE A O 1
ATOM 956 N N . GLY A 1 119 ? -2.180 -3.334 -4.256 1.00 94.94 119 GLY A N 1
ATOM 957 C CA . GLY A 1 119 ? -1.408 -3.901 -5.351 1.00 94.94 119 GLY A CA 1
ATOM 958 C C . GLY A 1 119 ? -1.212 -2.936 -6.505 1.00 94.94 119 GLY A C 1
ATOM 959 O O . GLY A 1 119 ? -1.7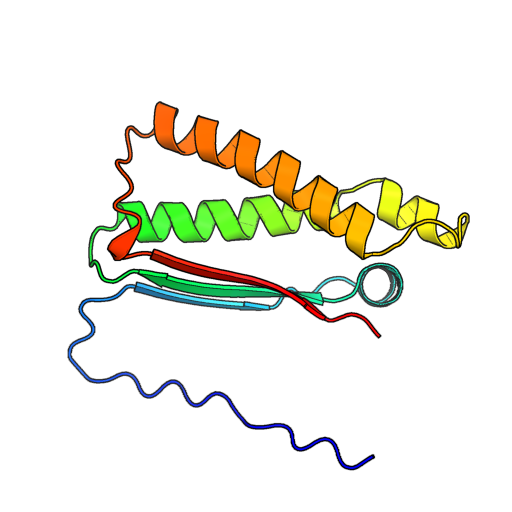59 -1.834 -6.528 1.00 94.94 119 GLY A O 1
ATOM 960 N N . VAL A 1 120 ? -0.408 -3.375 -7.468 1.00 95.50 120 VAL A N 1
ATOM 961 C CA . VAL A 1 120 ? -0.144 -2.657 -8.713 1.00 95.50 120 VAL A CA 1
ATOM 962 C C . VAL A 1 120 ? -0.517 -3.564 -9.876 1.00 95.50 120 VAL A C 1
ATOM 964 O O . VAL A 1 120 ? -0.084 -4.711 -9.943 1.00 95.50 120 VAL A O 1
ATOM 967 N N . ILE A 1 121 ? -1.318 -3.037 -10.793 1.00 92.94 121 ILE A N 1
ATOM 968 C CA . ILE A 1 121 ? -1.630 -3.651 -12.078 1.00 92.94 121 ILE A CA 1
ATOM 969 C C . ILE A 1 121 ? -0.619 -3.101 -13.081 1.00 92.94 121 ILE A C 1
ATOM 971 O O . ILE A 1 121 ? -0.641 -1.909 -13.396 1.00 92.94 121 ILE A O 1
ATOM 975 N N . TYR A 1 122 ? 0.280 -3.960 -13.549 1.00 88.00 122 TYR A N 1
ATOM 976 C CA . TYR A 1 122 ? 1.352 -3.617 -14.477 1.00 88.00 122 TYR A CA 1
ATOM 977 C C . TYR A 1 122 ? 1.523 -4.744 -15.507 1.00 88.00 122 TYR A C 1
ATOM 979 O O . TYR A 1 122 ? 1.465 -5.916 -15.130 1.00 88.00 122 TYR A O 1
ATOM 987 N N . ASN A 1 123 ? 1.696 -4.377 -16.782 1.00 73.50 123 ASN A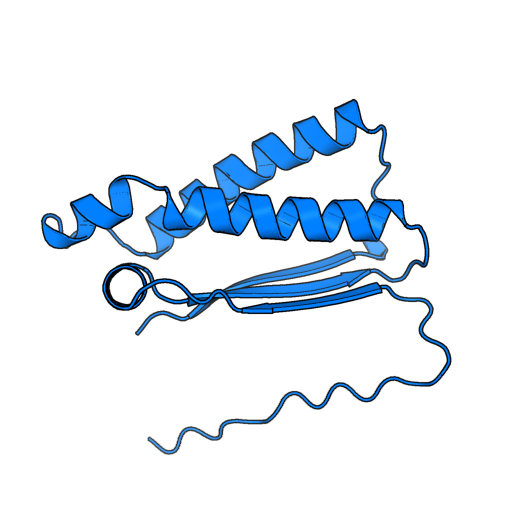 N 1
ATOM 988 C CA . ASN A 1 123 ? 1.813 -5.289 -17.929 1.00 73.50 123 ASN A CA 1
ATOM 989 C C . ASN A 1 123 ? 3.242 -5.331 -18.477 1.00 73.50 123 ASN A C 1
ATOM 991 O O . ASN A 1 123 ? 3.890 -4.258 -18.536 1.00 73.50 123 ASN A O 1
#

Radius of gyration: 16.46 Å; chains: 1; bounding box: 46×27×44 Å